Protein AF-A0A8S9FDR4-F1 (afdb_monomer_lite)

Foldseek 3Di:
DPLPVVLVVVVVVCVVPPDPDAFFKKKKWFQADPDDQVQVQVVLCVQQRAWPDKDWDDDPPDSGTIMMTGHRDSRSLSSVSVCQQPADPNGGMGMGGDD

Organism: Brassica cretica (NCBI:txid69181)

Secondary structure (DSSP, 8-state):
--SHHHHHHHHHHHHHTT---S--EEEEEESSS---HHHHHHHHHHHT--EEEEEEE--TTSS--EEEEEESSHHHHHHHHHTTT-EETTEEEEEEE--

Radius of gyration: 13.44 Å; chains: 1; bounding box: 32×35×25 Å

InterPro domains:
  IPR000504 RNA recognition motif domain [PF00076] (34-93)
  IPR000504 RNA recognition motif domain [PS50102] (17-99)
  IPR000504 RNA recognition motif domain [SM00360] (18-96)
  IPR012677 Nucleotide-binding alpha-beta plait domain superfamily [G3DSA:3.30.70.330] (29-96)
  IPR035979 RNA-binding domain superfamily [SSF54928] (35-97)

Structure (mmCIF, N/CA/C/O backbone):
data_AF-A0A8S9FDR4-F1
#
_entry.id   AF-A0A8S9FDR4-F1
#
loop_
_atom_site.group_PDB
_atom_site.id
_atom_site.type_symbol
_atom_site.label_atom_id
_atom_site.label_alt_id
_atom_site.label_comp_id
_atom_site.label_asym_id
_atom_site.label_entity_id
_atom_site.label_seq_id
_atom_site.pdbx_PDB_ins_code
_atom_site.Cartn_x
_atom_site.Cartn_y
_atom_site.Cartn_z
_atom_site.occupancy
_atom_site.B_iso_or_equiv
_atom_site.auth_seq_id
_atom_site.auth_comp_id
_atom_site.auth_asym_id
_atom_site.auth_atom_id
_atom_site.pdbx_PDB_model_num
ATOM 1 N N . MET A 1 1 ? 21.034 -10.056 1.295 1.00 38.47 1 MET A N 1
ATOM 2 C CA . MET A 1 1 ? 21.363 -8.777 1.957 1.00 38.47 1 MET A CA 1
ATOM 3 C C . MET A 1 1 ? 21.160 -7.604 0.980 1.00 38.47 1 MET A C 1
ATOM 5 O O . MET A 1 1 ? 22.083 -6.841 0.763 1.00 38.47 1 MET A O 1
ATOM 9 N N . CYS A 1 2 ? 19.991 -7.472 0.329 1.00 34.97 2 CYS A N 1
ATOM 10 C CA . CYS A 1 2 ? 19.782 -6.451 -0.727 1.00 34.97 2 CYS A CA 1
ATOM 11 C C . CYS A 1 2 ? 18.459 -5.674 -0.602 1.00 34.97 2 CYS A C 1
ATOM 13 O O . CYS A 1 2 ? 18.215 -4.779 -1.397 1.00 34.97 2 CYS A O 1
ATOM 15 N N . ILE A 1 3 ? 17.613 -5.989 0.385 1.00 43.09 3 ILE A N 1
ATOM 16 C CA . ILE A 1 3 ? 16.290 -5.355 0.531 1.00 43.09 3 ILE A CA 1
ATOM 17 C C . ILE A 1 3 ? 16.285 -4.132 1.459 1.00 43.09 3 ILE A C 1
ATOM 19 O O . ILE A 1 3 ? 15.373 -3.325 1.366 1.00 43.09 3 ILE A O 1
ATOM 23 N N . ILE A 1 4 ? 17.306 -3.949 2.308 1.00 41.41 4 ILE A N 1
ATOM 24 C CA . ILE A 1 4 ? 17.334 -2.835 3.277 1.00 41.41 4 ILE A CA 1
ATOM 25 C C . ILE A 1 4 ? 17.970 -1.567 2.673 1.00 41.41 4 ILE A C 1
ATOM 27 O O . ILE A 1 4 ? 17.524 -0.464 2.949 1.00 41.41 4 ILE A O 1
ATOM 31 N N . HIS A 1 5 ? 18.918 -1.709 1.737 1.00 40.62 5 HIS A N 1
ATOM 32 C CA . HIS A 1 5 ? 19.562 -0.556 1.087 1.00 40.62 5 HIS A CA 1
ATOM 33 C C . HIS A 1 5 ? 18.713 0.130 0.004 1.00 40.62 5 HIS A C 1
ATOM 35 O O . HIS A 1 5 ? 18.997 1.275 -0.352 1.00 40.62 5 HIS A O 1
ATOM 41 N N . TYR A 1 6 ? 17.690 -0.541 -0.537 1.00 46.75 6 TYR A N 1
ATOM 42 C CA . TYR A 1 6 ? 16.866 0.046 -1.597 1.00 46.75 6 TYR A CA 1
ATOM 43 C C . TYR A 1 6 ? 15.926 1.132 -1.051 1.00 46.75 6 TYR A C 1
ATOM 45 O O . TYR A 1 6 ? 15.771 2.178 -1.677 1.00 46.75 6 TYR A O 1
ATOM 53 N N . ALA A 1 7 ? 15.352 0.926 0.140 1.00 44.94 7 ALA A N 1
ATOM 54 C CA . ALA A 1 7 ? 14.423 1.882 0.740 1.00 44.94 7 ALA A CA 1
ATOM 55 C C . ALA A 1 7 ? 15.112 3.213 1.094 1.00 44.94 7 ALA A C 1
ATOM 57 O O . ALA A 1 7 ? 14.603 4.271 0.738 1.00 44.94 7 ALA A O 1
ATOM 58 N N . GLU A 1 8 ? 16.303 3.176 1.700 1.00 51.06 8 GLU A N 1
ATOM 59 C CA . GLU A 1 8 ? 17.068 4.396 2.015 1.00 51.06 8 GLU A CA 1
ATOM 60 C C . GLU A 1 8 ? 17.611 5.097 0.753 1.00 51.06 8 GLU A C 1
ATOM 62 O O . GLU A 1 8 ? 17.636 6.330 0.683 1.00 51.06 8 GLU A O 1
ATOM 67 N N . SER A 1 9 ? 17.983 4.333 -0.284 1.00 53.59 9 SER A N 1
ATOM 68 C CA . SER A 1 9 ? 18.481 4.892 -1.554 1.00 53.59 9 SER A CA 1
ATOM 69 C C . SER A 1 9 ? 17.385 5.553 -2.396 1.00 53.59 9 SER A C 1
ATOM 71 O O . SER A 1 9 ? 17.637 6.568 -3.036 1.00 53.59 9 SER A O 1
ATOM 73 N N . ALA A 1 10 ? 16.156 5.024 -2.400 1.00 52.56 10 ALA A N 1
ATOM 74 C CA . ALA A 1 10 ? 15.053 5.611 -3.167 1.00 52.56 10 ALA A CA 1
ATOM 75 C C . ALA A 1 10 ? 14.615 6.974 -2.599 1.00 52.56 10 ALA A C 1
ATOM 77 O O . ALA A 1 10 ? 14.352 7.910 -3.353 1.00 52.56 10 ALA A O 1
ATOM 78 N N . ILE A 1 11 ? 14.602 7.109 -1.267 1.00 56.69 11 ILE A N 1
ATOM 79 C CA . ILE A 1 11 ? 14.280 8.366 -0.570 1.00 56.69 11 ILE A CA 1
ATOM 80 C C . ILE A 1 11 ? 15.346 9.427 -0.853 1.00 56.69 11 ILE A C 1
ATOM 82 O O . ILE A 1 11 ? 15.026 10.574 -1.168 1.00 56.69 11 ILE A O 1
ATOM 86 N N . SER A 1 12 ? 16.622 9.043 -0.778 1.00 55.97 12 SER A N 1
ATOM 87 C CA . SER A 1 12 ? 17.734 9.949 -1.080 1.00 55.97 12 SER A CA 1
ATOM 88 C C . SER A 1 12 ? 17.798 10.322 -2.568 1.00 55.97 12 SER A C 1
ATOM 90 O O . SER A 1 12 ? 18.042 11.485 -2.879 1.00 55.97 12 SER A O 1
ATOM 92 N N . ALA A 1 13 ? 17.474 9.405 -3.486 1.00 54.41 13 ALA A N 1
ATOM 93 C CA . ALA A 1 13 ? 17.379 9.695 -4.920 1.00 54.41 13 ALA A CA 1
ATOM 94 C C . ALA A 1 13 ? 16.257 10.696 -5.265 1.00 54.41 13 ALA A C 1
ATOM 96 O O . ALA A 1 13 ? 16.450 11.576 -6.107 1.00 54.41 13 ALA A O 1
ATOM 97 N N . LEU A 1 14 ? 15.107 10.621 -4.586 1.00 52.12 14 LEU A N 1
ATOM 98 C CA . LEU A 1 14 ? 14.039 11.624 -4.705 1.00 52.12 14 LEU A CA 1
ATOM 99 C C . LEU A 1 14 ? 14.491 12.998 -4.191 1.00 52.12 14 LEU A C 1
ATOM 101 O O . LEU A 1 14 ? 14.242 14.013 -4.837 1.00 52.12 14 LEU A O 1
ATOM 105 N N . ASN A 1 15 ? 15.226 13.035 -3.076 1.00 50.78 15 ASN A N 1
ATOM 106 C CA . ASN A 1 15 ? 15.734 14.285 -2.508 1.00 50.78 15 ASN A CA 1
ATOM 107 C C . ASN A 1 15 ? 16.794 14.963 -3.406 1.00 50.78 15 ASN A C 1
ATOM 109 O O . ASN A 1 15 ? 16.884 16.187 -3.449 1.00 50.78 15 ASN A O 1
ATOM 113 N N . CYS A 1 16 ? 17.569 14.186 -4.174 1.00 44.22 16 CYS A N 1
ATOM 114 C CA . CYS A 1 16 ? 18.588 14.715 -5.087 1.00 44.22 16 CYS A CA 1
ATOM 115 C C . CYS A 1 16 ? 18.033 15.332 -6.383 1.00 44.22 16 CYS A C 1
ATOM 117 O O . CYS A 1 16 ? 18.770 16.042 -7.063 1.00 44.22 16 CYS A O 1
ATOM 119 N N . THR A 1 17 ? 16.772 15.081 -6.750 1.00 46.50 17 THR A N 1
ATOM 120 C CA . THR A 1 17 ? 16.216 15.535 -8.041 1.00 46.50 17 THR A CA 1
ATOM 121 C C . THR A 1 17 ? 15.351 16.793 -7.944 1.00 46.50 17 THR A C 1
ATOM 123 O O . THR A 1 17 ? 14.891 17.284 -8.973 1.00 46.50 17 THR A O 1
ATOM 126 N N . GLY A 1 18 ? 15.132 17.354 -6.742 1.00 44.72 18 GLY A N 1
ATOM 127 C CA . GLY A 1 18 ? 14.271 18.538 -6.556 1.00 44.72 18 GLY A CA 1
ATOM 128 C C . GLY A 1 18 ? 12.836 18.325 -7.060 1.00 44.72 18 GLY A C 1
ATOM 129 O O . GLY A 1 18 ? 12.098 19.274 -7.320 1.00 44.72 18 GLY A O 1
ATOM 130 N N . VAL A 1 19 ? 12.458 17.061 -7.241 1.00 45.09 19 VAL A N 1
ATOM 131 C CA . VAL A 1 19 ? 11.239 16.636 -7.900 1.00 45.09 19 VAL A CA 1
ATOM 132 C C . VAL A 1 19 ? 10.178 16.468 -6.818 1.00 45.09 19 VAL A C 1
ATOM 134 O O . VAL A 1 19 ? 10.085 15.460 -6.123 1.00 45.09 19 VAL A O 1
ATOM 137 N N . VAL A 1 20 ? 9.350 17.497 -6.661 1.00 49.34 20 VAL A N 1
ATOM 138 C CA . VAL A 1 20 ? 8.020 17.336 -6.067 1.00 49.34 20 VAL A CA 1
ATOM 139 C C . VAL A 1 20 ? 7.146 16.697 -7.148 1.00 49.34 20 VAL A C 1
ATOM 141 O O . VAL A 1 20 ? 6.311 17.363 -7.752 1.00 49.34 20 VAL A O 1
ATOM 144 N N . LEU A 1 21 ? 7.399 15.437 -7.507 1.00 45.69 21 LEU A N 1
ATOM 145 C CA . LEU A 1 21 ? 6.547 14.728 -8.465 1.00 45.69 21 LEU A CA 1
ATOM 146 C C . LEU A 1 21 ? 5.669 13.759 -7.691 1.00 45.69 21 LEU A C 1
ATOM 148 O O . LEU A 1 21 ? 6.160 12.991 -6.870 1.00 45.69 21 LEU A O 1
ATOM 152 N N . GLY A 1 22 ? 4.362 13.892 -7.912 1.00 51.38 22 GLY A N 1
ATOM 153 C CA . GLY A 1 22 ? 3.300 13.214 -7.180 1.00 51.38 22 GLY A CA 1
ATOM 154 C C . GLY A 1 22 ? 3.588 11.740 -6.909 1.00 51.38 22 GLY A C 1
ATOM 155 O O . GLY A 1 22 ? 3.981 11.013 -7.810 1.00 51.38 22 GLY A O 1
ATOM 156 N N . GLY A 1 23 ? 3.404 11.368 -5.643 1.00 59.50 23 GLY A N 1
ATOM 157 C CA . GLY A 1 23 ? 3.248 10.012 -5.135 1.00 59.50 23 GLY A CA 1
ATOM 158 C C . GLY A 1 23 ? 4.337 8.979 -5.446 1.00 59.50 23 GLY A C 1
ATOM 159 O O . GLY A 1 23 ? 4.612 8.606 -6.582 1.00 59.50 23 GLY A O 1
ATOM 160 N N . LEU A 1 24 ? 4.896 8.375 -4.394 1.00 71.12 24 LEU A N 1
ATOM 161 C CA . LEU A 1 24 ? 5.708 7.167 -4.554 1.00 71.12 24 LEU A CA 1
ATOM 162 C C . LEU A 1 24 ? 4.815 6.003 -5.023 1.00 71.12 24 LEU A C 1
ATOM 164 O O . LEU A 1 24 ? 3.835 5.643 -4.358 1.00 71.12 24 LEU A O 1
ATOM 168 N N . ARG A 1 25 ? 5.174 5.400 -6.164 1.00 76.56 25 ARG A N 1
ATOM 169 C CA . ARG A 1 25 ? 4.452 4.274 -6.767 1.00 76.56 25 ARG A CA 1
ATOM 170 C C . ARG A 1 25 ? 5.086 2.935 -6.393 1.00 76.56 25 ARG A C 1
ATOM 172 O O . ARG A 1 25 ? 6.248 2.657 -6.672 1.00 76.56 25 ARG A O 1
ATOM 179 N N . VAL A 1 26 ? 4.279 2.066 -5.807 1.00 85.94 26 VAL A N 1
ATOM 180 C CA . VAL A 1 26 ? 4.650 0.738 -5.327 1.00 85.94 26 VAL A CA 1
ATOM 181 C C . VAL A 1 26 ? 3.999 -0.326 -6.208 1.00 85.94 26 VAL A C 1
ATOM 183 O O . VAL A 1 26 ? 2.802 -0.273 -6.501 1.00 85.94 26 VAL A O 1
ATOM 186 N N . ARG A 1 27 ? 4.788 -1.309 -6.637 1.00 83.56 27 ARG A N 1
ATOM 187 C CA . ARG A 1 27 ? 4.357 -2.489 -7.382 1.00 83.56 27 ARG A CA 1
ATOM 188 C C . ARG A 1 27 ? 4.042 -3.625 -6.411 1.00 83.56 27 ARG A C 1
ATOM 190 O O . ARG A 1 27 ? 4.879 -4.069 -5.638 1.00 83.56 27 ARG A O 1
ATOM 197 N N . VAL A 1 28 ? 2.843 -4.176 -6.511 1.00 85.94 28 VAL A N 1
ATOM 198 C CA . VAL A 1 28 ? 2.360 -5.275 -5.676 1.00 85.94 28 VAL A CA 1
ATOM 199 C C . VAL A 1 28 ? 2.065 -6.477 -6.566 1.00 85.94 28 VAL A C 1
ATOM 201 O O . VAL A 1 28 ? 1.238 -6.406 -7.464 1.00 85.94 28 VAL A O 1
ATOM 204 N N . SER A 1 29 ? 2.747 -7.594 -6.338 1.00 82.94 29 SER A N 1
ATOM 205 C CA . SER A 1 29 ? 2.604 -8.834 -7.109 1.00 82.94 29 SER A CA 1
ATOM 206 C C . SER A 1 29 ? 2.053 -9.957 -6.212 1.00 82.94 29 SER A C 1
ATOM 208 O O . SER A 1 29 ? 2.822 -10.618 -5.501 1.00 82.94 29 SER A O 1
ATOM 210 N N . PRO A 1 30 ? 0.726 -10.182 -6.180 1.00 73.06 30 PRO A N 1
ATOM 211 C CA . PRO A 1 30 ? 0.124 -11.352 -5.540 1.00 73.06 30 PRO A CA 1
ATOM 212 C C . PRO A 1 30 ? 0.519 -12.651 -6.257 1.00 73.06 30 PRO A C 1
ATOM 214 O O . PRO A 1 30 ? 0.415 -12.772 -7.473 1.00 73.06 30 PRO A O 1
ATOM 217 N N . SER A 1 31 ? 0.966 -13.654 -5.495 1.00 66.62 31 SER A N 1
ATOM 218 C CA . SER A 1 31 ? 1.589 -14.855 -6.074 1.00 66.62 31 SER A CA 1
ATOM 219 C C . SER A 1 31 ? 0.611 -15.917 -6.586 1.00 66.62 31 SER A C 1
ATOM 221 O O . SER A 1 31 ? 1.074 -16.859 -7.224 1.00 66.62 31 SER A O 1
ATOM 223 N N . LYS A 1 32 ? -0.698 -15.839 -6.288 1.00 62.66 32 LYS A N 1
ATOM 224 C CA . LYS A 1 32 ? -1.675 -16.882 -6.685 1.00 62.66 32 LYS A CA 1
ATOM 225 C C . LYS A 1 32 ? -3.156 -16.544 -6.446 1.00 62.66 32 LYS A C 1
ATOM 227 O O . LYS A 1 32 ? -4.000 -17.201 -7.044 1.00 62.66 32 LYS A O 1
ATOM 232 N N . THR A 1 33 ? -3.494 -15.568 -5.601 1.00 62.03 33 THR A N 1
ATOM 233 C CA . THR A 1 33 ? -4.890 -15.277 -5.226 1.00 62.03 33 THR A CA 1
ATOM 234 C C . THR A 1 33 ? -5.555 -14.219 -6.102 1.00 62.03 33 THR A C 1
ATOM 236 O O . THR A 1 33 ? -4.896 -13.283 -6.569 1.00 62.03 33 THR A O 1
ATOM 239 N N . PRO A 1 34 ? -6.884 -14.318 -6.283 1.00 67.75 34 PRO A N 1
ATOM 240 C CA . PRO A 1 34 ? -7.682 -13.227 -6.804 1.00 67.75 34 PRO A CA 1
ATOM 241 C C . PRO A 1 34 ? -7.837 -12.133 -5.751 1.00 67.75 34 PRO A C 1
ATOM 243 O O . PRO A 1 34 ? -8.826 -12.096 -5.034 1.00 67.75 34 PRO A O 1
ATOM 246 N N . VAL A 1 35 ? -6.854 -11.240 -5.659 1.00 75.81 35 VAL A N 1
ATOM 247 C CA . VAL A 1 35 ? -6.990 -10.036 -4.834 1.00 75.81 35 VAL A CA 1
ATOM 248 C C . VAL A 1 35 ? -7.693 -8.963 -5.652 1.00 75.81 35 VAL A C 1
ATOM 250 O O . VAL A 1 35 ? -7.305 -8.688 -6.791 1.00 75.81 35 VAL A O 1
ATOM 253 N N . THR A 1 36 ? -8.739 -8.370 -5.089 1.00 82.19 36 TH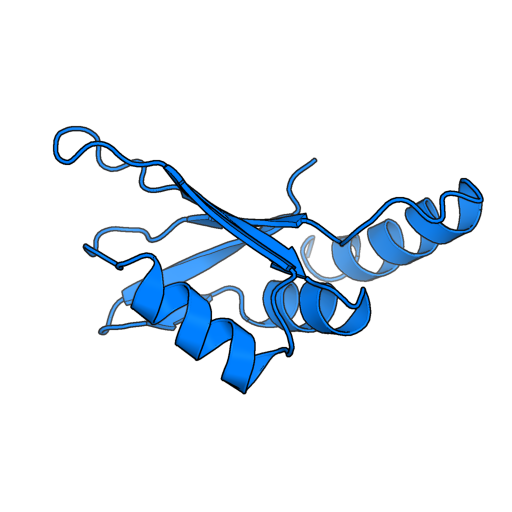R A N 1
ATOM 254 C CA . THR A 1 36 ? -9.453 -7.276 -5.751 1.00 82.19 36 THR A CA 1
ATOM 255 C C . THR A 1 36 ? -8.754 -5.938 -5.515 1.00 82.19 36 THR A C 1
ATOM 257 O O . THR A 1 36 ? -8.062 -5.735 -4.516 1.00 82.19 36 THR A O 1
ATOM 260 N N . GLN A 1 37 ? -8.976 -4.976 -6.416 1.00 83.81 37 GLN A N 1
ATOM 261 C CA . GLN A 1 37 ? -8.511 -3.598 -6.224 1.00 83.81 37 GLN A CA 1
ATOM 262 C C . GLN A 1 37 ? -8.993 -3.017 -4.887 1.00 83.81 37 GLN A C 1
ATOM 264 O O . GLN A 1 37 ? -8.260 -2.263 -4.253 1.00 83.81 37 GLN A O 1
ATOM 269 N N . ARG A 1 38 ? -10.207 -3.377 -4.451 1.00 85.69 38 ARG A N 1
ATOM 270 C CA . ARG A 1 38 ? -10.792 -2.887 -3.201 1.00 85.69 38 ARG A CA 1
ATOM 271 C C . ARG A 1 38 ? -10.036 -3.397 -1.981 1.00 85.69 38 ARG A C 1
ATOM 273 O O . ARG A 1 38 ? -9.691 -2.588 -1.133 1.00 85.69 38 ARG A O 1
ATOM 280 N N . GLU A 1 39 ? -9.740 -4.692 -1.928 1.00 85.25 39 GLU A N 1
ATOM 281 C CA . GLU A 1 39 ? -9.004 -5.291 -0.807 1.00 85.25 39 GLU A CA 1
ATOM 282 C C . GLU A 1 39 ? -7.582 -4.752 -0.692 1.00 85.25 39 GLU A C 1
ATOM 284 O O . GLU A 1 39 ? -7.146 -4.411 0.403 1.00 85.25 39 GLU A O 1
ATOM 289 N N . LEU A 1 40 ? -6.875 -4.602 -1.819 1.00 84.69 40 LEU A N 1
ATOM 290 C CA . LEU A 1 40 ? -5.564 -3.951 -1.810 1.00 84.69 40 LEU A CA 1
ATOM 291 C C . LEU A 1 40 ? -5.685 -2.516 -1.297 1.00 84.69 40 LEU A C 1
ATOM 293 O O . LEU A 1 40 ? -4.928 -2.114 -0.419 1.00 84.69 40 LEU A O 1
ATOM 297 N N . LYS A 1 41 ? -6.652 -1.748 -1.811 1.00 87.88 41 LYS A N 1
ATOM 298 C CA . LYS A 1 41 ? -6.832 -0.355 -1.400 1.00 87.88 41 LYS A CA 1
ATOM 299 C C . LYS A 1 41 ? -7.101 -0.241 0.098 1.00 87.88 41 LYS A C 1
ATOM 301 O O . LYS A 1 41 ? -6.496 0.601 0.745 1.00 87.88 41 LYS A O 1
ATOM 306 N N . ASP A 1 42 ? -7.988 -1.069 0.634 1.00 89.38 42 ASP A N 1
ATOM 307 C CA . ASP A 1 42 ? -8.387 -1.020 2.040 1.00 89.38 42 ASP A CA 1
ATOM 308 C C . ASP A 1 42 ? -7.238 -1.425 2.975 1.00 89.38 42 ASP A C 1
ATOM 310 O O . ASP A 1 42 ? -6.934 -0.715 3.936 1.00 89.38 42 ASP A O 1
ATOM 314 N N . PHE A 1 43 ? -6.516 -2.492 2.616 1.00 87.50 43 PHE A N 1
ATOM 315 C CA . PHE A 1 43 ? -5.342 -2.945 3.353 1.00 87.50 43 PHE A CA 1
ATOM 316 C C . PHE A 1 43 ? -4.254 -1.870 3.406 1.00 87.50 43 PHE A C 1
ATOM 318 O O . PHE A 1 43 ? -3.821 -1.488 4.488 1.00 87.50 43 PHE A O 1
ATOM 325 N N . PHE A 1 44 ? -3.830 -1.348 2.252 1.00 86.81 44 PHE A N 1
ATOM 326 C CA . PHE A 1 44 ? -2.750 -0.360 2.194 1.00 86.81 44 PHE A CA 1
ATOM 327 C C . PHE A 1 44 ? -3.166 0.996 2.767 1.00 86.81 44 PHE A C 1
ATOM 329 O O . PHE A 1 44 ? -2.344 1.673 3.381 1.00 86.81 44 PHE A O 1
ATOM 336 N N . ARG A 1 45 ? -4.444 1.370 2.640 1.00 89.31 45 ARG A N 1
ATOM 337 C CA . ARG A 1 45 ? -4.982 2.567 3.290 1.00 89.31 45 ARG A CA 1
ATOM 338 C C . ARG A 1 45 ? -4.880 2.47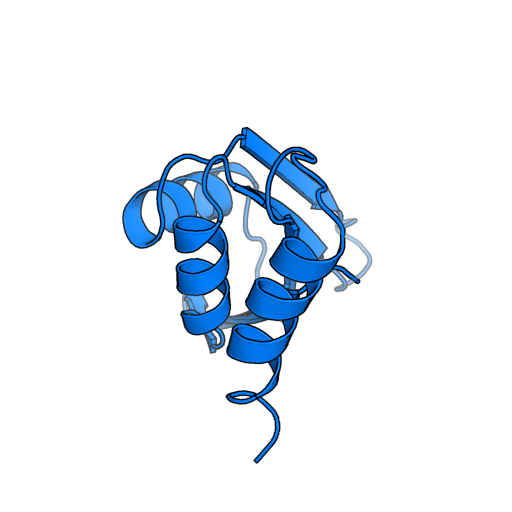1 4.808 1.00 89.31 45 ARG A C 1
ATOM 340 O O . ARG A 1 45 ? -4.468 3.432 5.444 1.00 89.31 45 ARG A O 1
ATOM 347 N N . THR A 1 46 ? -5.237 1.317 5.363 1.00 88.62 46 THR A N 1
ATOM 348 C CA . THR A 1 46 ? -5.247 1.090 6.812 1.00 88.62 46 THR A CA 1
ATOM 349 C C . THR A 1 46 ? -3.843 0.859 7.368 1.00 88.62 46 THR A C 1
ATOM 351 O O . THR A 1 46 ? -3.521 1.347 8.445 1.00 88.62 46 THR A O 1
ATOM 354 N N . ALA A 1 47 ? -2.994 0.131 6.641 1.00 86.12 47 ALA A N 1
ATOM 355 C CA . ALA A 1 47 ? -1.657 -0.238 7.095 1.00 86.12 47 ALA A CA 1
ATOM 356 C C . ALA A 1 47 ? -0.599 0.851 6.856 1.00 86.12 47 ALA A C 1
ATOM 358 O O . ALA A 1 47 ? 0.362 0.931 7.616 1.00 86.12 47 ALA A O 1
ATOM 359 N N . CYS A 1 48 ? -0.735 1.654 5.794 1.00 86.75 48 CYS A N 1
ATOM 360 C CA . CYS A 1 48 ? 0.326 2.559 5.337 1.00 86.75 48 CYS A CA 1
ATOM 361 C C . CYS A 1 48 ? -0.127 4.018 5.180 1.00 86.75 48 CYS A C 1
ATOM 363 O O . CYS A 1 48 ? 0.683 4.922 5.381 1.00 86.75 48 CYS A O 1
ATOM 365 N N . GLY A 1 49 ? -1.388 4.265 4.813 1.00 87.06 49 GLY A N 1
ATOM 366 C CA . GLY A 1 49 ? -1.961 5.611 4.694 1.00 87.06 49 GLY A CA 1
ATOM 367 C C . GLY A 1 49 ? -2.676 5.882 3.368 1.00 87.06 49 GLY A C 1
ATOM 368 O O . GLY A 1 49 ? -2.867 4.992 2.542 1.00 87.06 49 GLY A O 1
ATOM 369 N N . GLU A 1 50 ? -3.101 7.131 3.166 1.00 87.25 50 GLU A N 1
ATOM 370 C CA . GLU A 1 50 ? -3.935 7.550 2.032 1.00 87.25 50 GLU A CA 1
ATOM 371 C C . GLU A 1 50 ? -3.316 7.172 0.667 1.00 87.25 50 GLU A C 1
ATOM 373 O O . GLU A 1 50 ? -2.163 7.485 0.355 1.00 87.25 50 GLU A O 1
ATOM 378 N N . ILE A 1 51 ? -4.123 6.520 -0.174 1.00 88.50 51 ILE A N 1
ATOM 379 C CA . ILE A 1 51 ? -3.748 6.110 -1.531 1.00 88.50 51 ILE A CA 1
ATOM 380 C C . ILE A 1 51 ? -4.311 7.119 -2.523 1.00 88.50 51 ILE A C 1
ATOM 382 O O . ILE A 1 51 ? -5.533 7.276 -2.617 1.00 88.50 51 ILE A O 1
ATOM 386 N N . GLN A 1 52 ? -3.426 7.717 -3.313 1.00 87.19 52 GLN A N 1
ATOM 387 C CA . GLN A 1 52 ? -3.767 8.641 -4.385 1.00 87.19 52 GLN A CA 1
ATOM 388 C C . GLN A 1 52 ? -4.338 7.891 -5.592 1.00 87.19 52 GLN A C 1
ATOM 390 O O . GLN A 1 52 ? -5.395 8.248 -6.112 1.00 87.19 52 GLN A O 1
ATOM 395 N N . HIS A 1 53 ? -3.688 6.800 -6.004 1.00 86.88 53 HIS A N 1
ATOM 396 C CA . HIS A 1 53 ? -4.108 6.029 -7.170 1.00 86.88 53 HIS A CA 1
ATOM 397 C C . HIS A 1 53 ? -3.829 4.538 -6.980 1.00 86.88 53 HIS A C 1
ATOM 399 O O . HIS A 1 53 ? -2.807 4.140 -6.436 1.00 86.88 53 HIS A O 1
ATOM 405 N N . LEU A 1 54 ? -4.741 3.680 -7.440 1.00 87.19 54 LEU A N 1
ATOM 406 C CA . LEU A 1 54 ? -4.519 2.238 -7.483 1.00 87.19 54 LEU A CA 1
ATOM 407 C C . LEU A 1 54 ? -4.926 1.715 -8.850 1.00 87.19 54 LEU A C 1
ATOM 409 O O . LEU A 1 54 ? -6.056 1.936 -9.276 1.00 87.19 54 LEU A O 1
ATOM 413 N N . ARG A 1 55 ? -4.040 0.963 -9.497 1.00 86.44 55 ARG A N 1
ATOM 414 C CA . ARG A 1 55 ? -4.308 0.265 -10.752 1.00 86.44 55 ARG A CA 1
ATOM 415 C C . ARG A 1 55 ? -3.939 -1.201 -10.607 1.00 86.44 55 ARG A C 1
ATOM 417 O O . ARG A 1 55 ? -2.762 -1.528 -10.508 1.00 86.44 55 ARG A O 1
ATOM 424 N N . LEU A 1 56 ? -4.932 -2.081 -10.626 1.00 84.12 56 LEU A N 1
ATOM 425 C CA . LEU A 1 56 ? -4.707 -3.521 -10.698 1.00 84.12 56 LEU A CA 1
ATOM 426 C C . LEU A 1 56 ? -4.641 -3.935 -12.172 1.00 84.12 56 LEU A C 1
ATOM 428 O O . LEU A 1 56 ? -5.618 -3.774 -12.896 1.00 84.12 56 LEU A O 1
ATOM 432 N N . LEU A 1 57 ? -3.490 -4.439 -12.610 1.00 79.94 57 LEU A N 1
ATOM 433 C CA . LEU A 1 57 ? -3.326 -5.115 -13.893 1.00 79.94 57 LEU A CA 1
ATOM 434 C C . LEU A 1 57 ? -3.376 -6.622 -13.651 1.00 79.94 57 LEU A C 1
ATOM 436 O O . LEU A 1 57 ? -2.752 -7.13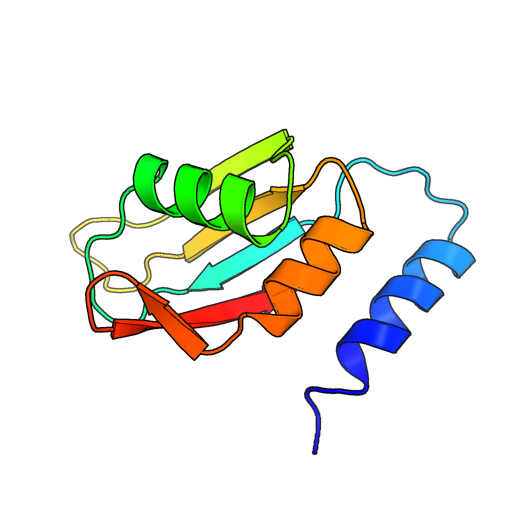4 -12.722 1.00 79.94 57 LEU A O 1
ATOM 440 N N . GLY A 1 58 ? -4.114 -7.346 -14.478 1.00 69.88 58 GLY A N 1
ATOM 441 C CA . GLY A 1 58 ? -4.150 -8.796 -14.395 1.00 69.88 58 GLY A CA 1
ATOM 442 C C . GLY A 1 58 ? -5.363 -9.366 -15.098 1.00 69.88 58 GLY A C 1
ATOM 443 O O . GLY A 1 58 ? -6.493 -9.136 -14.676 1.00 69.88 58 GLY A O 1
ATOM 444 N N . ASP A 1 59 ? -5.108 -10.145 -16.136 1.00 61.91 59 ASP A N 1
ATOM 445 C CA . ASP A 1 59 ? -6.128 -10.915 -16.830 1.00 61.91 59 ASP A CA 1
ATOM 446 C C . ASP A 1 59 ? -6.368 -12.235 -16.096 1.00 61.91 59 ASP A C 1
ATOM 448 O O . ASP A 1 59 ? -5.441 -12.857 -15.575 1.00 61.91 59 ASP A O 1
ATOM 452 N N . TYR A 1 60 ? -7.619 -12.701 -16.069 1.00 53.47 60 TYR A N 1
ATOM 453 C CA . TYR A 1 60 ? -7.995 -13.962 -15.413 1.00 53.47 60 TYR A CA 1
ATOM 454 C C . TYR A 1 60 ? -7.180 -15.165 -15.930 1.00 53.47 60 TYR A C 1
ATOM 456 O O . TYR A 1 60 ? -6.962 -16.132 -15.203 1.00 53.47 60 TYR A O 1
ATOM 464 N N . HIS A 1 61 ? -6.693 -15.074 -17.172 1.00 57.62 61 HIS A N 1
ATOM 465 C CA . HIS A 1 61 ? -5.956 -16.117 -17.879 1.00 57.62 61 HIS A CA 1
ATOM 466 C C . HIS A 1 61 ? -4.450 -16.154 -17.605 1.00 57.62 61 HIS A C 1
ATOM 468 O O . HIS A 1 61 ? -3.826 -17.178 -17.879 1.00 57.62 61 HIS A O 1
ATOM 474 N N . HIS A 1 62 ? -3.824 -15.069 -17.143 1.00 54.16 62 HIS A N 1
ATOM 475 C CA . HIS A 1 62 ? -2.374 -15.021 -16.937 1.00 54.16 62 HIS A CA 1
ATOM 476 C C . HIS A 1 62 ? -2.107 -14.714 -15.469 1.00 54.16 62 HIS A C 1
ATOM 478 O O . HIS A 1 62 ? -2.528 -13.694 -14.932 1.00 54.16 62 HIS A O 1
ATOM 484 N N . GLN A 1 63 ? -1.405 -15.622 -14.794 1.00 55.12 63 GLN A N 1
ATOM 485 C CA . GLN A 1 63 ? -1.112 -15.590 -13.358 1.00 55.12 63 GLN A CA 1
ATOM 486 C C . GLN A 1 63 ? -0.116 -14.477 -12.965 1.00 55.12 63 GLN A C 1
ATOM 488 O O . GLN A 1 63 ? 0.650 -14.605 -12.018 1.00 55.12 63 GLN A O 1
ATOM 493 N N . THR A 1 64 ? -0.103 -13.372 -13.699 1.00 57.00 64 THR A N 1
ATOM 494 C CA . THR A 1 64 ? 0.685 -12.170 -13.447 1.00 57.00 64 THR A CA 1
ATOM 495 C C . THR A 1 64 ? -0.268 -11.037 -13.101 1.00 57.00 64 THR A C 1
ATOM 497 O O . THR A 1 64 ? -0.450 -10.092 -13.866 1.00 57.00 64 THR A O 1
ATOM 500 N N . ARG A 1 65 ? -0.913 -11.145 -11.936 1.00 71.56 65 ARG A N 1
ATOM 501 C CA . ARG A 1 65 ? -1.650 -10.022 -11.354 1.00 71.56 65 ARG A CA 1
ATOM 502 C C . ARG A 1 65 ? -0.623 -9.089 -10.726 1.00 71.56 65 ARG A C 1
ATOM 504 O O . ARG A 1 65 ? 0.075 -9.482 -9.796 1.00 71.56 65 ARG A O 1
ATOM 511 N N . ILE A 1 66 ? -0.497 -7.887 -11.263 1.00 81.38 66 ILE A N 1
ATOM 512 C CA . ILE A 1 66 ? 0.402 -6.847 -10.774 1.00 81.38 66 ILE A CA 1
ATOM 513 C C . ILE A 1 66 ? -0.461 -5.629 -10.479 1.00 81.38 66 ILE A C 1
ATOM 515 O O . ILE A 1 66 ? -1.073 -5.061 -11.375 1.00 81.38 66 ILE A O 1
ATOM 519 N N . ALA A 1 67 ? -0.511 -5.204 -9.227 1.00 84.75 67 ALA A N 1
ATOM 520 C CA . ALA A 1 67 ? -1.105 -3.934 -8.863 1.00 84.75 67 ALA A CA 1
ATOM 521 C C . ALA A 1 67 ? -0.031 -2.861 -8.754 1.00 84.75 67 ALA A C 1
ATOM 523 O O . ALA A 1 67 ? 1.103 -3.122 -8.367 1.00 84.75 67 ALA A O 1
ATOM 524 N N . PHE A 1 68 ? -0.416 -1.640 -9.064 1.00 86.44 68 PHE A N 1
ATOM 525 C CA . PHE A 1 68 ? 0.370 -0.456 -8.817 1.00 86.44 68 PHE A CA 1
ATOM 526 C C . PHE A 1 68 ? -0.413 0.455 -7.890 1.00 86.44 68 PHE A C 1
ATOM 528 O O . PHE A 1 68 ? -1.587 0.724 -8.148 1.00 86.44 68 PHE A O 1
ATOM 535 N N . ILE A 1 69 ? 0.239 0.922 -6.837 1.00 87.50 69 ILE A N 1
ATOM 536 C CA . ILE A 1 69 ? -0.354 1.763 -5.804 1.00 87.50 69 ILE A CA 1
ATOM 537 C C . ILE A 1 69 ? 0.503 3.009 -5.681 1.00 87.50 69 ILE A C 1
ATOM 539 O O . ILE A 1 69 ? 1.701 2.909 -5.470 1.00 87.50 69 ILE A O 1
ATOM 543 N N . GLU A 1 70 ? -0.103 4.166 -5.839 1.00 86.81 70 GLU A N 1
ATOM 544 C CA . GLU A 1 70 ? 0.520 5.470 -5.690 1.00 86.81 70 GLU A CA 1
ATOM 545 C C . GL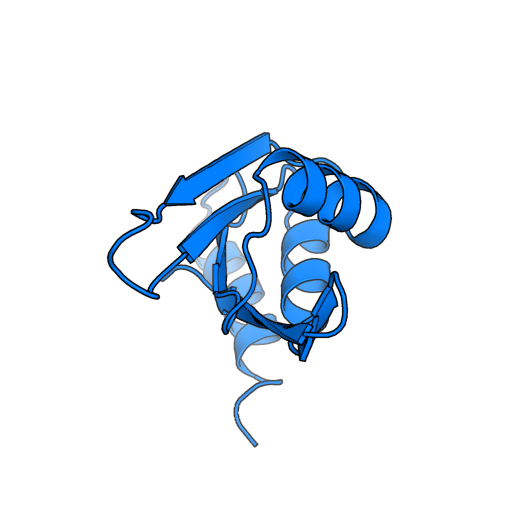U A 1 70 ? -0.000 6.080 -4.395 1.00 86.81 70 GLU A C 1
ATOM 547 O O . GLU A 1 70 ? -1.214 6.224 -4.209 1.00 86.81 70 GLU A O 1
ATOM 552 N N . PHE A 1 71 ? 0.910 6.372 -3.475 1.00 85.06 71 PHE A N 1
ATOM 553 C CA . PHE A 1 71 ? 0.562 6.939 -2.179 1.00 85.06 71 PHE A CA 1
ATOM 554 C C . PHE A 1 71 ? 0.642 8.454 -2.211 1.00 85.06 71 PHE A C 1
ATOM 556 O O . PHE A 1 71 ? 1.516 9.012 -2.863 1.00 85.06 71 PHE A O 1
ATOM 563 N N . THR A 1 72 ? -0.224 9.118 -1.447 1.00 84.50 72 THR A N 1
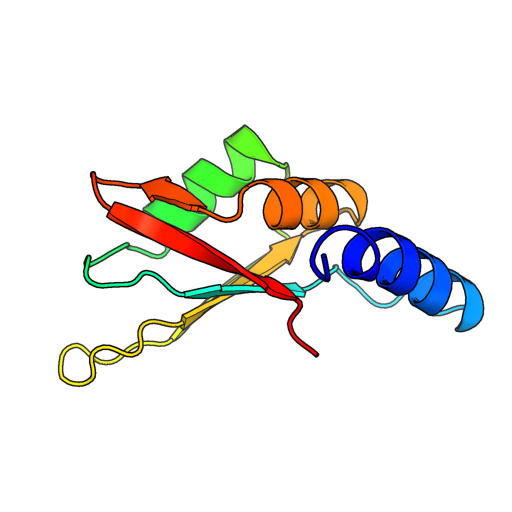ATOM 564 C CA . THR A 1 72 ? -0.172 10.580 -1.302 1.00 84.50 72 THR A CA 1
ATOM 565 C C . THR A 1 72 ? 1.118 11.028 -0.608 1.00 84.50 72 THR A C 1
ATOM 567 O O . THR A 1 72 ? 1.652 12.090 -0.913 1.00 84.50 72 THR A O 1
ATOM 570 N N . LEU A 1 73 ? 1.625 10.210 0.320 1.00 82.00 73 LEU A N 1
ATOM 571 C CA . LEU A 1 73 ? 2.820 10.489 1.113 1.00 82.00 73 LEU A CA 1
ATOM 572 C C . LEU A 1 73 ? 3.939 9.501 0.796 1.00 82.00 73 LEU A C 1
ATOM 574 O O . LEU A 1 73 ? 3.705 8.304 0.609 1.00 82.00 73 LEU A O 1
ATOM 578 N N . ALA A 1 74 ? 5.175 9.998 0.821 1.00 76.62 74 ALA A N 1
ATOM 579 C CA . ALA A 1 74 ? 6.348 9.160 0.625 1.00 76.62 74 ALA A CA 1
ATOM 580 C C . ALA A 1 74 ? 6.520 8.128 1.758 1.00 76.62 74 ALA A C 1
ATOM 582 O O . ALA A 1 74 ? 6.798 6.959 1.496 1.00 76.62 74 ALA A O 1
ATOM 583 N N . GLU A 1 75 ? 6.262 8.530 3.007 1.00 80.06 75 GLU A N 1
ATOM 584 C CA . GLU A 1 75 ? 6.315 7.663 4.197 1.00 80.06 75 GLU A CA 1
ATOM 585 C C . GLU A 1 75 ? 5.373 6.458 4.101 1.00 80.06 75 GLU A C 1
ATOM 587 O O . GLU A 1 75 ? 5.741 5.338 4.473 1.00 80.06 75 GLU A O 1
ATOM 592 N N . SER A 1 76 ? 4.187 6.656 3.522 1.00 85.31 76 SER A N 1
ATOM 593 C CA . SER A 1 76 ? 3.220 5.583 3.288 1.00 85.31 76 SER A CA 1
ATOM 594 C C . SER A 1 76 ? 3.748 4.559 2.286 1.00 85.31 76 SER A C 1
ATOM 596 O O . SER A 1 76 ? 3.641 3.356 2.515 1.00 85.31 76 SER A O 1
ATOM 598 N N . ALA A 1 77 ? 4.380 5.007 1.202 1.00 81.31 77 ALA A N 1
ATOM 599 C CA . ALA A 1 77 ? 4.968 4.090 0.235 1.00 81.31 77 ALA A CA 1
ATOM 600 C C . ALA A 1 77 ? 6.154 3.305 0.810 1.00 81.31 77 ALA A C 1
ATOM 602 O O . ALA A 1 77 ? 6.280 2.111 0.546 1.00 81.31 77 ALA A O 1
ATOM 603 N N . ILE A 1 78 ? 6.990 3.941 1.634 1.00 79.00 78 ILE A N 1
ATOM 604 C CA . ILE A 1 78 ? 8.101 3.269 2.327 1.00 79.00 78 ILE A CA 1
ATOM 605 C C . ILE A 1 78 ? 7.558 2.206 3.287 1.00 79.00 78 ILE A C 1
ATOM 607 O O . ILE A 1 78 ? 8.019 1.064 3.289 1.00 79.00 78 ILE A O 1
ATOM 611 N N . SER A 1 79 ? 6.521 2.551 4.051 1.00 84.56 79 SER A N 1
ATOM 612 C CA . SER A 1 79 ? 5.827 1.614 4.939 1.00 84.56 79 SER A CA 1
ATOM 613 C C . SER A 1 79 ? 5.257 0.425 4.164 1.00 84.56 79 SER A C 1
ATOM 615 O O . SER A 1 79 ? 5.417 -0.718 4.585 1.00 84.56 79 SER A O 1
ATOM 617 N N . ALA A 1 80 ? 4.679 0.669 2.985 1.00 85.25 80 ALA A N 1
ATOM 618 C CA . ALA A 1 80 ? 4.174 -0.385 2.112 1.00 85.25 80 ALA A CA 1
ATOM 619 C C . ALA A 1 80 ? 5.289 -1.311 1.601 1.00 85.25 80 ALA A C 1
ATOM 621 O O . ALA A 1 80 ? 5.103 -2.527 1.587 1.00 85.25 80 ALA A O 1
ATOM 622 N N . LEU A 1 81 ? 6.455 -0.775 1.226 1.00 82.56 81 LEU A N 1
ATOM 623 C CA . LEU A 1 81 ? 7.619 -1.579 0.826 1.00 82.56 81 LEU A CA 1
ATOM 624 C C . LEU A 1 81 ? 8.106 -2.479 1.975 1.00 82.56 81 LEU A C 1
ATOM 626 O O . LEU A 1 81 ? 8.451 -3.640 1.747 1.00 82.56 81 LEU A O 1
ATOM 630 N N . ASN A 1 82 ? 8.040 -1.988 3.216 1.00 82.38 82 ASN A N 1
ATOM 631 C CA . ASN A 1 82 ? 8.344 -2.779 4.411 1.00 82.38 82 ASN A CA 1
ATOM 632 C C . ASN A 1 82 ? 7.318 -3.895 4.682 1.00 82.38 82 ASN A C 1
ATOM 634 O O . ASN A 1 82 ? 7.634 -4.858 5.378 1.00 82.38 82 ASN A O 1
ATOM 638 N N . CYS A 1 83 ? 6.118 -3.837 4.094 1.00 77.81 83 CYS A N 1
ATOM 639 C CA . CYS A 1 83 ? 5.115 -4.904 4.181 1.00 77.81 83 CYS A CA 1
ATOM 640 C C . CYS A 1 83 ? 5.369 -6.073 3.208 1.00 77.81 83 CYS A C 1
ATOM 642 O O . CYS A 1 83 ? 4.492 -6.924 3.020 1.00 77.81 83 CYS A O 1
ATOM 644 N N . THR A 1 84 ? 6.525 -6.134 2.540 1.00 80.06 84 THR A N 1
ATOM 645 C CA . THR A 1 84 ? 6.819 -7.216 1.594 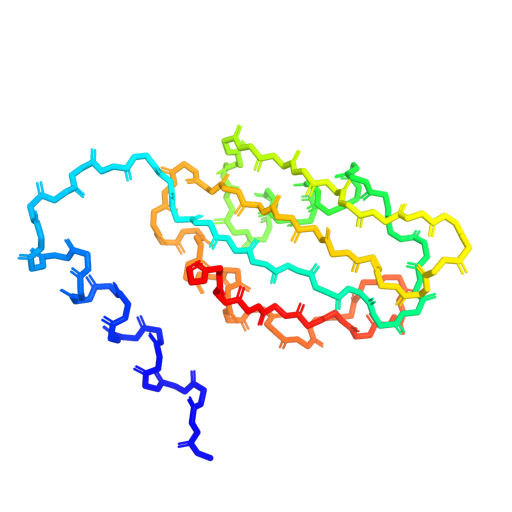1.00 80.06 84 THR A CA 1
ATOM 646 C C . THR A 1 84 ? 6.728 -8.591 2.269 1.00 80.06 84 THR A C 1
ATOM 648 O O . THR A 1 84 ? 7.289 -8.836 3.336 1.00 80.06 84 THR A O 1
ATOM 651 N N . GLY A 1 85 ? 5.973 -9.511 1.667 1.00 75.62 85 GLY A N 1
ATOM 652 C CA . GLY A 1 85 ? 5.704 -10.828 2.241 1.00 75.62 85 GLY A CA 1
ATOM 653 C C . GLY A 1 85 ? 4.510 -10.887 3.196 1.00 75.62 85 GLY A C 1
ATOM 654 O O . GLY A 1 85 ? 4.263 -11.966 3.742 1.00 75.62 85 GLY A O 1
ATOM 655 N N . VAL A 1 86 ? 3.751 -9.795 3.364 1.00 83.25 86 VAL A N 1
ATOM 656 C CA . VAL A 1 86 ? 2.499 -9.814 4.131 1.00 83.25 86 VAL A CA 1
ATOM 657 C C . VAL A 1 86 ? 1.512 -10.825 3.555 1.00 83.25 86 VAL A C 1
ATOM 659 O O . VAL A 1 86 ? 1.443 -11.055 2.342 1.00 83.25 86 VAL A O 1
ATOM 662 N N . VAL A 1 87 ? 0.761 -11.461 4.449 1.00 80.62 87 VAL A N 1
ATOM 663 C CA . VAL A 1 87 ? -0.230 -12.470 4.097 1.00 80.62 87 VAL A CA 1
ATOM 664 C C . VAL A 1 87 ? -1.581 -11.787 3.903 1.00 80.62 87 VAL A C 1
ATOM 666 O O . VAL A 1 87 ? -2.198 -11.346 4.866 1.00 80.62 87 VAL A O 1
ATOM 669 N N . LEU A 1 88 ? -2.046 -11.722 2.657 1.00 77.44 88 LEU A N 1
ATOM 670 C CA . LEU A 1 88 ? -3.372 -11.226 2.284 1.00 77.44 88 LEU A CA 1
ATOM 671 C C . LEU A 1 88 ? -4.195 -12.395 1.745 1.00 77.44 88 LEU A C 1
ATOM 673 O O . LEU A 1 88 ? -3.801 -13.050 0.777 1.00 77.44 88 LEU A O 1
ATOM 677 N N . GLY A 1 89 ? -5.314 -12.700 2.408 1.00 72.31 89 GLY A N 1
ATOM 678 C CA . GLY A 1 89 ? -6.161 -13.842 2.045 1.00 72.31 89 GLY A CA 1
ATOM 679 C C . GLY A 1 89 ? -5.440 -15.195 2.134 1.00 72.31 89 GLY A C 1
ATOM 680 O O . GLY A 1 89 ? -5.670 -16.071 1.307 1.00 72.31 89 GLY A O 1
ATOM 681 N N . GLY A 1 90 ? -4.513 -15.352 3.087 1.00 74.62 90 GLY A N 1
ATOM 682 C CA . GLY A 1 90 ? -3.773 -16.602 3.312 1.00 74.62 90 GLY A CA 1
ATOM 683 C C . GLY A 1 90 ? -2.549 -16.819 2.415 1.00 74.62 90 GLY A C 1
ATOM 684 O O . GLY A 1 90 ? -1.824 -17.791 2.612 1.00 74.62 90 GLY A O 1
ATOM 685 N N . LEU A 1 91 ? -2.259 -15.913 1.472 1.00 73.12 91 LEU A N 1
ATOM 686 C CA . LEU A 1 91 ? -1.079 -15.995 0.607 1.00 73.12 91 LEU A CA 1
ATOM 687 C C . LEU A 1 91 ? -0.154 -14.788 0.757 1.00 73.12 91 LEU A C 1
ATOM 689 O O . LEU A 1 91 ? -0.590 -13.668 1.006 1.00 73.12 91 LEU A O 1
ATOM 693 N N . ARG A 1 92 ? 1.147 -15.023 0.553 1.00 76.94 92 ARG A N 1
ATOM 694 C CA . ARG A 1 92 ? 2.176 -13.981 0.612 1.00 76.94 92 ARG A CA 1
ATOM 695 C C . ARG A 1 92 ? 2.120 -13.086 -0.621 1.00 76.94 92 ARG A C 1
ATOM 697 O O . ARG A 1 92 ? 2.180 -13.565 -1.760 1.00 76.94 92 ARG A O 1
ATOM 704 N N . VAL A 1 93 ? 2.073 -11.786 -0.382 1.00 82.38 93 VAL A N 1
ATOM 705 C CA . VAL A 1 93 ? 2.122 -10.759 -1.417 1.00 82.38 93 VAL A CA 1
ATOM 706 C C . VAL A 1 93 ? 3.527 -10.181 -1.482 1.00 82.38 93 VAL A C 1
ATOM 708 O O . VAL A 1 93 ? 4.132 -9.880 -0.456 1.00 82.38 93 VAL A O 1
ATOM 711 N N . ARG A 1 94 ? 4.073 -10.051 -2.694 1.00 82.19 94 ARG A N 1
ATOM 712 C CA . ARG A 1 94 ? 5.371 -9.406 -2.906 1.00 82.19 94 ARG A CA 1
ATOM 713 C C . ARG A 1 94 ? 5.158 -7.943 -3.224 1.00 82.19 94 ARG A C 1
ATOM 715 O O . ARG A 1 94 ? 4.342 -7.623 -4.085 1.00 82.19 94 ARG A O 1
ATOM 722 N N . ILE A 1 95 ? 5.892 -7.087 -2.537 1.00 84.75 95 ILE A N 1
ATOM 723 C CA . ILE A 1 95 ? 5.835 -5.645 -2.724 1.00 84.75 95 ILE A CA 1
ATOM 724 C C . ILE A 1 95 ? 7.228 -5.198 -3.147 1.00 84.75 95 ILE A C 1
ATOM 726 O O . ILE A 1 95 ? 8.213 -5.620 -2.544 1.00 84.75 95 ILE A O 1
ATOM 730 N N . ASP A 1 96 ? 7.278 -4.416 -4.215 1.00 80.75 96 ASP A N 1
ATOM 731 C CA . ASP A 1 96 ? 8.484 -3.954 -4.887 1.00 80.75 96 ASP A CA 1
ATOM 732 C C . ASP A 1 96 ? 8.285 -2.497 -5.318 1.00 80.75 96 ASP A C 1
ATOM 734 O O . ASP A 1 96 ? 7.157 -2.036 -5.505 1.00 80.75 96 ASP A O 1
ATOM 738 N N . SER A 1 97 ? 9.358 -1.741 -5.468 1.00 73.38 97 SER A N 1
ATOM 739 C CA . SER A 1 97 ? 9.302 -0.393 -6.037 1.00 73.38 97 SER A CA 1
ATOM 740 C C . SER A 1 97 ? 9.005 -0.453 -7.535 1.00 73.38 97 SER A C 1
ATOM 742 O O . SER A 1 97 ? 9.583 -1.266 -8.252 1.00 73.38 97 SER A O 1
ATOM 744 N N . ALA A 1 98 ? 8.136 0.420 -8.043 1.00 62.81 98 ALA A N 1
ATOM 745 C CA . ALA A 1 98 ? 8.043 0.603 -9.487 1.00 62.81 98 ALA A CA 1
ATOM 746 C C . ALA A 1 98 ? 9.203 1.511 -9.934 1.00 62.81 98 ALA A C 1
ATOM 748 O O . ALA A 1 98 ? 9.191 2.693 -9.597 1.00 62.81 98 ALA A O 1
ATOM 749 N N . CYS A 1 99 ? 10.207 0.946 -10.618 1.00 52.12 99 CYS A N 1
ATOM 750 C CA . CYS A 1 99 ? 11.251 1.723 -11.300 1.00 52.12 99 CYS A CA 1
ATOM 751 C C . CYS A 1 99 ? 10.675 2.582 -12.431 1.00 52.12 99 CYS A C 1
ATOM 753 O O . CYS A 1 99 ? 9.683 2.139 -13.063 1.00 52.12 99 CYS A O 1
#

Sequence (99 aa):
MCIIHYAESAISALNCTGVVLGGLRVRVSPSKTPVTQRELKDFFRTACGEIQHLRLLGDYHHQTRIAFIEFTLAESAISALNCTGVVLGGLRVRIDSAC

pLDDT: mean 71.54, std 15.79, range [34.97, 89.38]